Protein AF-A0A2M7A4B6-F1 (afdb_monomer)

Foldseek 3Di:
DCQCVVVPPDPDCVVDPCNQPPDWDQDPNDTDGNVCCVPVPPCVPPVDPLVQQAPPPPDQLGFDHDPDDDDPVCNVVVSVVSVVVSVPDPPRDD

Nearest PDB structures (foldseek):
  8oyi-assembly1_B  TM=3.281E-01  e=9.741E+00  Methylococcus capsulatus str. Bath

pLDDT: mean 82.68, std 8.61, range [50.06, 93.25]

Solvent-accessible surface area (backbone atoms only — not comparable to full-atom values): 6024 Å² total; per-residue (Å²): 137,78,62,72,72,73,53,62,92,58,97,49,72,81,79,40,82,43,64,46,68,65,43,77,43,76,56,94,90,40,75,39,29,58,51,44,51,50,50,71,45,46,50,67,72,64,72,54,78,55,51,51,50,77,54,62,84,84,48,90,61,44,55,77,74,68,94,62,86,86,49,86,80,59,41,65,63,52,38,52,51,47,51,50,51,52,72,69,42,87,81,60,58,126

Sequence (94 aa):
MKGVLRRYPIKSVMNDKAFFSGKEHVIGGKAYFLNDIEKGILREKFKDQRIHFALVCASGGCPPLQSKAFTASGLDSRLDAAAKAFIADSQSPK

Secondary structure (DSSP, 8-state):
--SGGGG-S-S-GGG-TTTTTS--EEETTEEE-HHIIIIIIIIHHH--GGGGGTS---STTSPPPPSS---STTHHHHHHHHHHHHHH-SSS--

Structure (mmCIF, N/CA/C/O backbone):
data_AF-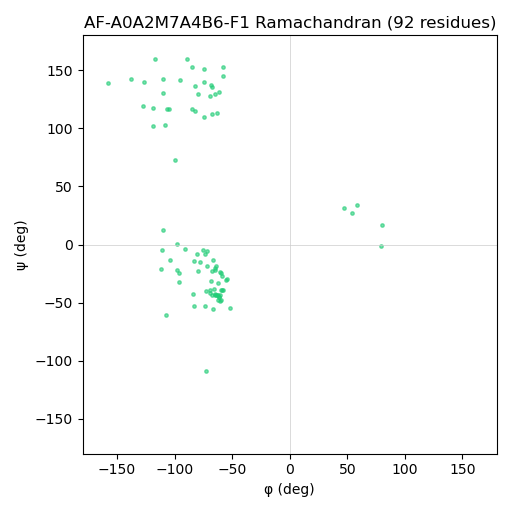A0A2M7A4B6-F1
#
_entry.id   AF-A0A2M7A4B6-F1
#
loop_
_atom_site.group_PDB
_atom_site.id
_atom_site.type_symbol
_atom_site.label_atom_id
_atom_site.label_alt_id
_atom_site.label_comp_id
_atom_site.label_asym_id
_atom_site.label_entity_id
_atom_site.label_seq_id
_atom_site.pdbx_PDB_ins_code
_atom_site.Cartn_x
_atom_site.Cartn_y
_atom_site.Cartn_z
_atom_site.occupancy
_atom_site.B_iso_or_equiv
_atom_site.auth_seq_id
_atom_site.auth_comp_id
_atom_site.auth_asym_id
_atom_site.auth_atom_id
_atom_site.pdbx_PDB_model_num
ATOM 1 N N . MET A 1 1 ? 12.786 -11.937 -7.735 1.00 50.06 1 MET A N 1
ATOM 2 C CA . MET A 1 1 ? 12.395 -10.600 -8.250 1.00 50.06 1 MET A CA 1
ATOM 3 C C . MET A 1 1 ? 13.562 -9.618 -8.105 1.00 50.06 1 MET 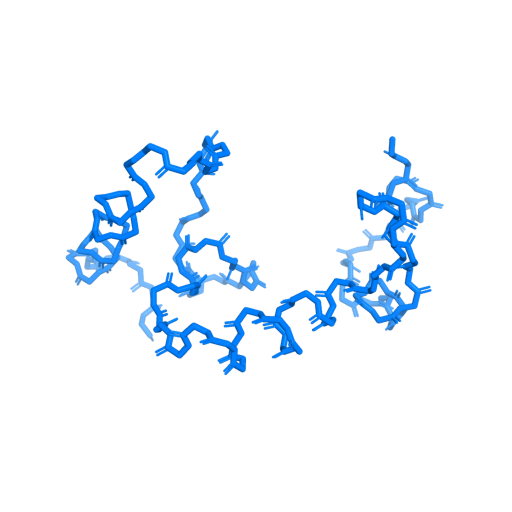A C 1
ATOM 5 O O . MET A 1 1 ? 13.879 -9.230 -6.993 1.00 50.06 1 MET A O 1
ATOM 9 N N . LYS A 1 2 ? 14.225 -9.215 -9.201 1.00 58.69 2 LYS A N 1
ATOM 10 C CA . LYS A 1 2 ? 15.286 -8.179 -9.192 1.00 58.69 2 LYS A CA 1
ATOM 11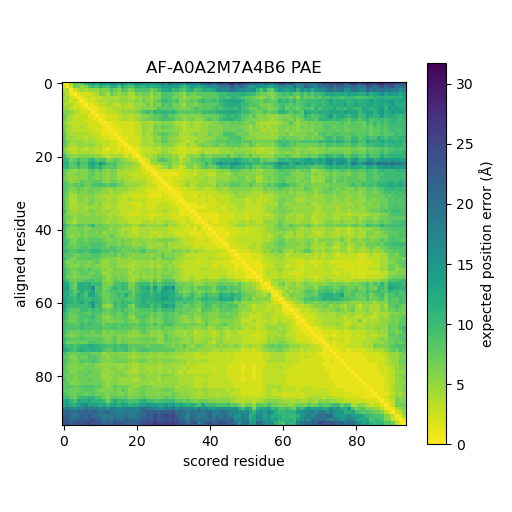 C C . LYS A 1 2 ? 14.691 -6.839 -9.661 1.00 58.69 2 LYS A C 1
ATOM 13 O O . LYS A 1 2 ? 14.829 -6.467 -10.822 1.00 58.69 2 LYS A O 1
ATOM 18 N N . GLY A 1 3 ? 13.881 -6.214 -8.801 1.00 72.06 3 GLY A N 1
ATOM 19 C CA . GLY A 1 3 ? 13.127 -4.977 -9.060 1.00 72.06 3 GLY A CA 1
ATOM 20 C C . GLY A 1 3 ? 14.013 -3.732 -9.097 1.00 72.06 3 GLY A C 1
ATOM 21 O O . GLY A 1 3 ? 14.805 -3.564 -10.020 1.00 72.06 3 GLY A O 1
ATOM 22 N N . VAL A 1 4 ? 13.893 -2.891 -8.066 1.00 77.19 4 VAL A N 1
ATOM 23 C CA . VAL A 1 4 ? 14.695 -1.667 -7.877 1.00 77.19 4 VAL A CA 1
ATOM 24 C C . VAL A 1 4 ? 16.207 -1.931 -7.884 1.00 77.19 4 VAL A C 1
ATOM 26 O O . VAL A 1 4 ? 16.968 -1.114 -8.388 1.00 77.19 4 VAL A O 1
ATOM 29 N N . LEU A 1 5 ? 16.637 -3.117 -7.434 1.00 81.19 5 LEU A N 1
ATOM 30 C CA . LEU A 1 5 ? 18.049 -3.516 -7.371 1.00 81.19 5 LEU A CA 1
ATOM 31 C C . LEU A 1 5 ? 18.763 -3.490 -8.731 1.00 81.19 5 LEU A C 1
ATOM 33 O O . LEU A 1 5 ? 19.968 -3.288 -8.777 1.00 81.19 5 LEU A O 1
ATOM 37 N N . ARG A 1 6 ? 18.040 -3.663 -9.847 1.00 81.00 6 ARG A N 1
ATOM 38 C CA . ARG A 1 6 ? 18.632 -3.563 -11.195 1.00 81.00 6 ARG A CA 1
ATOM 39 C C . ARG A 1 6 ? 18.998 -2.139 -11.601 1.00 81.00 6 ARG A C 1
ATOM 41 O O . ARG A 1 6 ? 19.748 -1.968 -12.550 1.00 81.00 6 ARG A O 1
ATOM 48 N N . ARG A 1 7 ? 18.429 -1.144 -10.926 1.00 79.81 7 ARG A N 1
ATOM 49 C CA . ARG A 1 7 ? 18.654 0.279 -11.193 1.00 79.81 7 ARG A CA 1
ATOM 50 C C . ARG A 1 7 ? 19.452 0.944 -10.080 1.00 79.81 7 ARG A C 1
ATOM 52 O O . ARG A 1 7 ? 19.513 2.163 -10.021 1.00 79.81 7 ARG A O 1
ATOM 59 N N . TYR A 1 8 ? 20.044 0.151 -9.189 1.00 83.31 8 TYR A N 1
ATOM 60 C CA . TYR A 1 8 ? 20.896 0.685 -8.144 1.00 83.31 8 TYR A CA 1
ATOM 61 C C . TYR A 1 8 ? 22.198 1.256 -8.745 1.00 83.31 8 TYR A C 1
ATOM 63 O O . TYR A 1 8 ? 22.787 0.591 -9.599 1.00 83.31 8 TYR A O 1
ATOM 71 N N . PRO A 1 9 ? 22.673 2.432 -8.292 1.00 89.50 9 PRO A N 1
ATOM 72 C CA . PRO A 1 9 ? 22.046 3.317 -7.309 1.00 89.50 9 PRO A CA 1
ATOM 73 C C . PRO A 1 9 ? 21.020 4.262 -7.955 1.00 89.50 9 PRO A C 1
ATOM 75 O O . PRO A 1 9 ? 21.365 5.151 -8.728 1.00 89.50 9 PRO A O 1
ATOM 78 N N . ILE A 1 10 ? 19.749 4.123 -7.571 1.00 88.31 10 ILE A N 1
ATOM 79 C CA . ILE A 1 10 ? 18.686 5.074 -7.914 1.00 88.31 10 ILE A CA 1
ATOM 80 C C . ILE A 1 10 ? 18.277 5.823 -6.649 1.00 88.31 10 ILE A C 1
ATOM 82 O O . ILE A 1 10 ? 18.013 5.209 -5.619 1.00 88.31 10 ILE A O 1
ATOM 86 N N . LYS A 1 11 ? 18.223 7.156 -6.724 1.00 86.75 11 LYS A N 1
ATOM 87 C CA . LYS A 1 11 ? 17.856 8.004 -5.576 1.00 86.75 11 LYS A CA 1
ATOM 88 C C . LYS A 1 11 ? 16.389 7.848 -5.162 1.00 86.75 11 LYS A C 1
ATOM 90 O O . LYS A 1 11 ? 16.063 8.005 -3.995 1.00 86.75 11 LYS A O 1
ATOM 95 N N . SER A 1 12 ? 15.505 7.566 -6.117 1.00 84.94 12 SER A N 1
ATOM 96 C CA . SER A 1 12 ? 14.079 7.341 -5.881 1.00 84.94 12 SER A CA 1
ATOM 97 C C . SER A 1 12 ? 13.473 6.535 -7.023 1.00 84.94 12 SER A C 1
ATOM 99 O O . SER A 1 12 ? 13.750 6.815 -8.188 1.00 84.94 12 SER A O 1
ATOM 101 N N . VAL A 1 13 ? 12.599 5.576 -6.705 1.00 83.12 13 VAL A N 1
ATOM 102 C CA . VAL A 1 13 ? 11.830 4.822 -7.714 1.00 83.12 13 VAL A CA 1
ATOM 103 C C . VAL A 1 13 ? 10.940 5.729 -8.567 1.00 83.12 13 VAL A C 1
ATOM 105 O O . VAL A 1 13 ? 10.655 5.390 -9.710 1.00 83.12 13 VAL A O 1
ATOM 108 N N . MET A 1 14 ? 10.575 6.906 -8.049 1.00 82.56 14 MET A N 1
ATOM 109 C CA . MET A 1 14 ? 9.791 7.915 -8.768 1.00 82.56 14 MET A CA 1
ATOM 110 C C . MET A 1 14 ? 10.559 8.546 -9.935 1.00 82.56 14 MET A C 1
ATOM 112 O O . MET A 1 14 ? 9.943 9.035 -10.878 1.00 82.56 14 MET A O 1
ATOM 116 N N . ASN A 1 15 ? 11.896 8.501 -9.913 1.00 85.19 15 ASN A N 1
ATOM 117 C CA . ASN A 1 15 ? 12.719 8.996 -11.020 1.00 85.19 15 ASN A CA 1
ATOM 118 C C . ASN A 1 15 ? 12.674 8.066 -12.237 1.00 85.19 15 ASN A C 1
ATOM 120 O O . ASN A 1 15 ? 13.176 8.420 -13.302 1.00 85.19 15 ASN A O 1
ATOM 124 N N . ASP A 1 16 ? 12.073 6.885 -12.097 1.00 84.19 16 ASP A N 1
ATOM 125 C CA . ASP A 1 16 ? 11.897 5.953 -13.187 1.00 84.19 16 ASP A CA 1
ATOM 126 C C . ASP A 1 16 ? 10.435 5.873 -13.626 1.00 84.19 16 ASP A C 1
ATOM 128 O O . ASP A 1 16 ? 9.600 5.204 -13.015 1.00 84.19 16 ASP A O 1
ATOM 132 N N . LYS A 1 17 ? 10.139 6.532 -14.749 1.00 81.00 17 LYS A N 1
ATOM 133 C CA . LYS A 1 17 ? 8.783 6.624 -15.308 1.00 81.00 17 LYS A CA 1
ATOM 134 C C . LYS A 1 17 ? 8.172 5.263 -15.649 1.00 81.00 17 LYS A C 1
ATOM 136 O O . LYS A 1 17 ? 6.953 5.146 -15.670 1.00 81.00 17 LYS A O 1
ATOM 141 N N . ALA A 1 18 ? 8.997 4.249 -15.906 1.00 81.31 18 ALA A N 1
ATOM 142 C CA . ALA A 1 18 ? 8.555 2.908 -16.265 1.00 81.31 18 ALA A CA 1
ATOM 143 C C . ALA A 1 18 ? 8.386 1.988 -15.044 1.00 81.31 18 ALA A C 1
ATOM 145 O O . ALA A 1 18 ? 7.964 0.845 -15.203 1.00 81.31 18 ALA A O 1
ATOM 146 N N . PHE A 1 19 ? 8.712 2.436 -13.826 1.00 82.00 19 PHE A N 1
ATOM 147 C CA . PHE A 1 19 ? 8.682 1.574 -12.644 1.00 82.00 19 PHE A CA 1
ATOM 148 C C . PHE A 1 19 ? 7.283 1.015 -12.348 1.00 82.00 19 PHE A C 1
ATOM 150 O O . PHE A 1 19 ? 7.158 -0.182 -12.104 1.00 82.00 19 PHE A O 1
ATOM 157 N N . PHE A 1 20 ? 6.244 1.855 -12.411 1.00 80.38 20 PHE A N 1
ATOM 158 C CA . PHE A 1 20 ? 4.860 1.459 -12.105 1.00 80.38 20 PHE A CA 1
ATOM 159 C C . PHE A 1 20 ? 4.027 1.086 -13.340 1.00 80.38 20 PHE A C 1
ATOM 161 O O . PHE A 1 20 ? 3.060 0.333 -13.226 1.00 80.38 20 PHE A O 1
ATOM 168 N N . SER A 1 21 ? 4.390 1.606 -14.514 1.00 80.94 21 SER A N 1
ATOM 169 C CA . SER A 1 21 ? 3.620 1.464 -15.760 1.00 80.94 21 SER A CA 1
ATOM 170 C C . SER A 1 21 ? 4.295 0.609 -16.828 1.00 80.94 21 SER A C 1
ATOM 172 O O . SER A 1 21 ? 3.621 0.154 -17.737 1.00 80.94 21 SER A O 1
ATOM 174 N N . GLY A 1 22 ? 5.613 0.422 -16.764 1.00 75.75 22 GLY A N 1
ATOM 175 C CA . GLY A 1 22 ? 6.385 -0.204 -17.840 1.00 75.75 22 GLY A CA 1
ATOM 176 C C . GLY A 1 22 ? 6.935 -1.584 -17.499 1.00 75.75 22 GLY A C 1
ATOM 177 O O . GLY A 1 22 ? 7.542 -2.216 -18.359 1.00 75.75 22 GLY A O 1
ATOM 178 N N . LYS A 1 23 ? 6.769 -2.060 -16.257 1.00 72.19 23 LYS A N 1
ATOM 179 C CA . LYS A 1 23 ? 7.242 -3.383 -15.846 1.00 72.19 23 LYS A CA 1
ATOM 180 C C . LYS A 1 23 ? 6.091 -4.362 -15.689 1.00 72.19 23 LYS A C 1
ATOM 182 O O . LYS A 1 23 ? 5.242 -4.204 -14.819 1.00 72.19 23 LYS A O 1
ATOM 187 N N . GLU A 1 24 ? 6.127 -5.390 -16.520 1.00 79.12 24 GLU A N 1
ATOM 188 C CA . GLU A 1 24 ? 5.148 -6.463 -16.548 1.00 79.12 24 GLU A CA 1
ATOM 189 C C . GLU A 1 24 ? 5.433 -7.483 -15.434 1.00 79.12 24 GLU A C 1
ATOM 191 O O . GLU A 1 24 ? 6.563 -7.952 -15.245 1.00 79.12 24 GLU A O 1
ATOM 196 N N . HIS A 1 25 ? 4.398 -7.806 -14.668 1.00 83.69 25 HIS A N 1
ATOM 197 C CA . HIS A 1 25 ? 4.417 -8.787 -13.594 1.00 83.69 25 HIS A CA 1
ATOM 198 C C . HIS A 1 25 ? 3.428 -9.902 -13.921 1.00 83.69 25 HIS A C 1
ATOM 200 O O . HIS A 1 25 ? 2.226 -9.663 -14.010 1.00 83.69 25 HIS A O 1
ATOM 206 N N . VAL A 1 26 ? 3.926 -11.130 -14.078 1.00 87.25 26 VAL A N 1
ATOM 207 C CA . VAL A 1 26 ? 3.065 -12.290 -14.332 1.00 87.25 26 VAL A CA 1
ATOM 208 C C . VAL A 1 26 ? 2.495 -12.799 -13.010 1.00 87.25 26 VAL A C 1
ATOM 210 O O . VAL A 1 26 ? 3.236 -13.267 -12.145 1.00 87.25 26 VAL A O 1
ATOM 213 N N . ILE A 1 27 ? 1.176 -12.707 -12.858 1.00 85.50 27 ILE A N 1
ATOM 214 C CA . ILE A 1 27 ? 0.413 -13.145 -11.686 1.00 85.50 27 ILE A CA 1
ATOM 215 C C . ILE A 1 27 ? -0.707 -14.064 -12.182 1.00 85.50 27 ILE A C 1
ATOM 217 O O . ILE A 1 27 ? -1.548 -13.657 -12.981 1.00 85.50 27 ILE A O 1
ATOM 221 N N . GLY A 1 28 ? -0.711 -15.325 -11.739 1.00 85.38 28 GLY A N 1
ATOM 222 C CA . GLY A 1 28 ? -1.728 -16.299 -12.160 1.00 85.38 28 GLY A CA 1
ATOM 223 C C . GLY A 1 28 ? -1.779 -16.523 -13.679 1.00 85.38 28 GLY A C 1
ATOM 224 O O . GLY A 1 28 ? -2.859 -16.687 -14.235 1.00 85.38 28 GLY A O 1
ATOM 225 N N . GLY A 1 29 ? -0.629 -16.456 -14.360 1.00 90.25 29 GLY A N 1
ATOM 226 C CA . GLY A 1 29 ? -0.520 -16.639 -15.814 1.00 90.25 29 GLY A CA 1
ATOM 227 C C . GLY A 1 29 ? -0.910 -15.422 -16.660 1.00 90.25 29 GLY A C 1
ATOM 228 O O . GLY A 1 29 ? -0.789 -15.478 -17.879 1.00 90.25 29 GLY A O 1
ATOM 229 N N . LYS A 1 30 ? -1.339 -14.317 -16.040 1.00 87.06 30 LYS A N 1
ATOM 230 C CA . LYS A 1 30 ? -1.613 -13.050 -16.726 1.00 87.06 30 LYS A CA 1
ATOM 231 C C . LYS A 1 30 ? -0.577 -12.005 -16.365 1.00 87.06 30 LYS A C 1
ATOM 233 O O . LYS A 1 30 ? -0.127 -11.924 -15.225 1.00 87.06 30 LYS A O 1
ATOM 238 N N . ALA A 1 31 ? -0.218 -11.213 -17.353 1.00 88.62 31 ALA A N 1
ATOM 239 C CA . ALA A 1 31 ? 0.649 -10.072 -17.200 1.00 88.62 31 ALA A CA 1
ATOM 240 C C . ALA A 1 31 ? -0.113 -8.845 -16.701 1.00 88.62 31 ALA A C 1
ATOM 242 O O . ALA A 1 31 ? -1.198 -8.545 -17.196 1.00 88.62 31 ALA A O 1
ATOM 243 N N . TYR A 1 32 ? 0.480 -8.134 -15.747 1.00 87.38 32 TYR A N 1
ATOM 244 C CA . TYR A 1 32 ? -0.063 -6.892 -15.212 1.00 87.38 32 TYR A CA 1
ATOM 245 C C . TYR A 1 32 ? 1.029 -5.844 -15.025 1.00 87.38 32 TYR A C 1
ATOM 247 O O . TYR A 1 32 ? 2.126 -6.167 -14.557 1.00 87.38 32 TYR A O 1
ATOM 255 N N . PHE A 1 33 ? 0.707 -4.579 -15.291 1.00 88.69 33 PHE A N 1
ATOM 256 C CA . PHE A 1 33 ? 1.462 -3.454 -14.745 1.00 88.69 33 PHE A CA 1
ATOM 257 C C . PHE A 1 33 ? 0.945 -3.117 -13.339 1.00 88.69 33 PHE A C 1
ATOM 259 O O . PHE A 1 33 ? -0.220 -3.353 -13.015 1.00 88.69 33 PHE A O 1
ATOM 266 N N . LEU A 1 34 ? 1.794 -2.551 -12.475 1.00 86.38 34 LEU A N 1
ATOM 267 C CA . LEU A 1 34 ? 1.383 -2.207 -11.103 1.00 86.38 34 LEU A CA 1
ATOM 268 C C . LEU A 1 34 ? 0.216 -1.206 -11.096 1.00 86.38 34 LEU A C 1
ATOM 270 O O . LEU A 1 34 ? -0.725 -1.361 -10.318 1.00 86.38 34 LEU A O 1
ATOM 274 N N . ASN A 1 35 ? 0.239 -0.234 -12.012 1.00 85.19 35 ASN A N 1
ATOM 275 C CA . ASN A 1 35 ? -0.859 0.718 -12.186 1.00 85.19 35 ASN A CA 1
ATOM 276 C C . ASN A 1 35 ? -2.178 0.057 -12.611 1.00 85.19 35 ASN A C 1
ATOM 278 O O . ASN A 1 35 ? -3.238 0.533 -12.202 1.00 85.19 35 ASN A O 1
ATOM 282 N N . ASP A 1 36 ? -2.135 -1.021 -13.398 1.00 87.44 36 ASP A N 1
ATOM 283 C CA . ASP A 1 36 ? -3.348 -1.719 -13.843 1.00 87.44 36 ASP A CA 1
ATOM 284 C C . ASP A 1 36 ? -4.020 -2.435 -12.680 1.00 87.44 36 ASP A C 1
ATOM 286 O O . ASP A 1 36 ? -5.244 -2.418 -12.555 1.00 87.44 36 ASP A O 1
ATOM 290 N N . ILE A 1 37 ? -3.214 -3.033 -11.798 1.00 87.62 37 ILE A N 1
ATOM 291 C CA . ILE A 1 37 ? -3.715 -3.688 -10.591 1.00 87.62 37 ILE A CA 1
ATOM 292 C C . ILE A 1 37 ? -4.440 -2.658 -9.724 1.00 87.62 37 ILE A C 1
ATOM 294 O O . ILE A 1 37 ? -5.574 -2.892 -9.311 1.00 87.62 37 ILE A O 1
ATOM 298 N N . GLU A 1 38 ? -3.824 -1.501 -9.476 1.00 86.31 38 GLU A N 1
ATOM 299 C CA . GLU A 1 38 ? -4.436 -0.468 -8.641 1.00 86.31 38 GLU A CA 1
ATOM 300 C C . GLU A 1 38 ? -5.685 0.141 -9.290 1.00 86.31 38 GLU A C 1
ATOM 302 O O . GLU A 1 38 ? -6.756 0.157 -8.682 1.00 86.31 38 GLU A O 1
ATOM 307 N N . LYS A 1 39 ? -5.565 0.670 -10.510 1.00 84.50 39 LYS A N 1
ATOM 308 C CA . LYS A 1 39 ? -6.635 1.456 -11.134 1.00 84.50 39 LYS A CA 1
ATOM 309 C C . LYS A 1 39 ? -7.677 0.568 -11.806 1.00 84.50 39 LYS A C 1
ATOM 311 O O . LYS A 1 39 ? -8.853 0.688 -11.481 1.00 84.50 39 LYS A O 1
ATOM 316 N N . GLY A 1 40 ? -7.243 -0.335 -12.681 1.00 82.56 40 GLY A N 1
ATOM 317 C CA . GLY A 1 40 ? -8.132 -1.145 -13.520 1.00 82.56 40 GLY A CA 1
ATOM 318 C C . GLY A 1 40 ? -8.763 -2.345 -12.811 1.00 82.56 40 GLY A C 1
ATOM 319 O O . GLY A 1 40 ? -9.802 -2.839 -13.234 1.00 82.56 40 GLY A O 1
ATOM 320 N N . ILE A 1 41 ? -8.166 -2.843 -11.723 1.00 87.44 41 ILE A N 1
ATOM 321 C CA . ILE A 1 41 ? -8.745 -3.959 -10.959 1.00 87.44 41 ILE A CA 1
ATOM 322 C C . ILE A 1 41 ? -9.307 -3.461 -9.638 1.00 87.44 41 ILE A C 1
ATOM 324 O O . ILE A 1 41 ? -10.496 -3.630 -9.377 1.00 87.44 41 ILE A O 1
ATOM 328 N N . LEU A 1 42 ? -8.464 -2.878 -8.787 1.00 88.25 42 LEU A N 1
ATOM 329 C CA . LEU A 1 42 ? -8.839 -2.630 -7.400 1.00 88.25 42 LEU A CA 1
ATOM 330 C C . LEU A 1 42 ? -9.833 -1.469 -7.264 1.00 88.25 42 LEU A C 1
ATOM 332 O O . LEU A 1 42 ? -10.906 -1.651 -6.686 1.00 88.25 42 LEU A O 1
ATOM 336 N N . ARG A 1 43 ? -9.523 -0.298 -7.835 1.00 84.94 43 ARG A N 1
ATOM 337 C CA . ARG A 1 43 ? -10.396 0.886 -7.743 1.00 84.94 43 ARG A CA 1
ATOM 338 C C . ARG A 1 43 ? -11.710 0.714 -8.507 1.00 84.94 43 ARG A C 1
ATOM 340 O O . ARG A 1 43 ? -12.760 1.065 -7.973 1.00 84.94 43 ARG A O 1
ATOM 347 N N . GLU A 1 44 ? -11.670 0.159 -9.719 1.00 86.19 44 GLU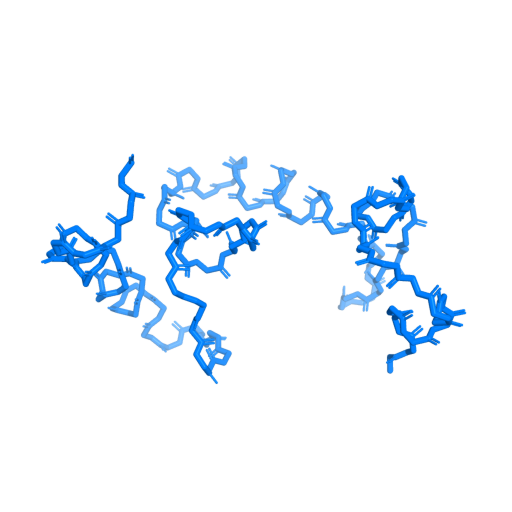 A N 1
ATOM 348 C CA . GLU A 1 44 ? -12.872 -0.016 -10.547 1.00 86.19 44 GLU A CA 1
ATOM 349 C C . GLU A 1 44 ? -13.847 -1.063 -9.995 1.00 86.19 44 GLU A C 1
ATOM 351 O O . GLU A 1 44 ? -15.057 -0.826 -9.992 1.00 86.19 44 GLU A O 1
ATOM 356 N N . LYS A 1 45 ? -13.348 -2.208 -9.507 1.00 87.81 45 LYS A N 1
ATOM 357 C CA . LYS A 1 45 ? -14.221 -3.324 -9.108 1.00 87.81 45 LYS A CA 1
ATOM 358 C C . LYS A 1 45 ? -14.772 -3.199 -7.697 1.00 87.81 45 LYS A C 1
ATOM 360 O O . LYS A 1 45 ? -15.937 -3.514 -7.483 1.00 87.81 45 LYS A O 1
ATOM 365 N N . PHE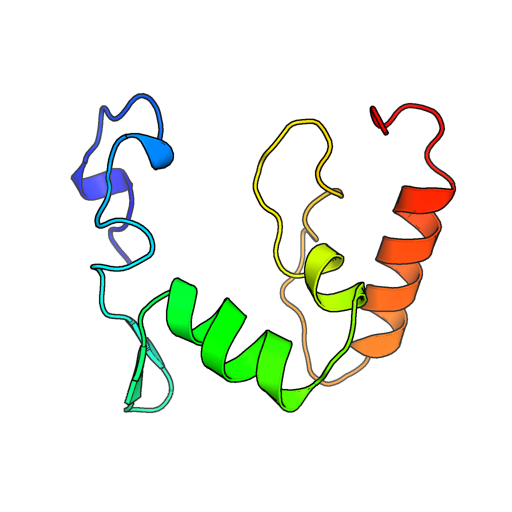 A 1 46 ? -13.942 -2.794 -6.737 1.00 86.69 46 PHE A N 1
ATOM 366 C CA . PHE A 1 46 ? -14.301 -2.906 -5.321 1.00 86.69 46 PHE A CA 1
ATOM 367 C C . PHE A 1 46 ? -14.849 -1.606 -4.731 1.00 86.69 46 PHE A C 1
ATOM 369 O O . PHE A 1 46 ? -15.564 -1.668 -3.737 1.00 86.69 46 PHE A O 1
ATOM 376 N N . LYS A 1 47 ? -14.552 -0.443 -5.337 1.00 86.31 47 LYS A N 1
ATOM 377 C CA . LYS A 1 47 ? -15.017 0.887 -4.885 1.00 86.31 47 LYS A CA 1
ATOM 378 C C . LYS A 1 47 ? -14.841 1.128 -3.373 1.00 86.31 47 LYS A C 1
ATOM 380 O O . LYS A 1 47 ? -15.616 1.855 -2.759 1.00 86.31 47 LYS A O 1
ATOM 385 N N . ASP A 1 48 ? -13.810 0.529 -2.783 1.00 89.12 48 ASP A N 1
ATOM 386 C CA . ASP A 1 48 ? -13.529 0.583 -1.352 1.00 89.12 48 ASP A CA 1
ATOM 387 C C . ASP A 1 48 ? -12.353 1.529 -1.090 1.00 89.12 48 ASP A C 1
ATOM 389 O O . ASP A 1 48 ? -11.223 1.292 -1.522 1.00 89.12 48 ASP A O 1
ATOM 393 N N . GLN A 1 49 ? -12.605 2.617 -0.364 1.00 86.69 49 GLN A N 1
ATOM 394 C CA . GLN A 1 49 ? -11.568 3.594 -0.023 1.00 86.69 49 GLN A CA 1
ATOM 395 C C . GLN A 1 49 ? -10.483 3.002 0.884 1.00 86.69 49 GLN A C 1
ATOM 397 O O . GLN A 1 49 ? -9.349 3.487 0.885 1.00 86.69 49 GLN A O 1
ATOM 402 N N . ARG A 1 50 ? -10.786 1.914 1.607 1.00 89.56 50 ARG A N 1
ATOM 403 C CA . ARG A 1 50 ? -9.831 1.245 2.491 1.00 89.56 50 ARG A CA 1
ATOM 404 C C . ARG A 1 50 ? -8.672 0.597 1.728 1.00 89.56 50 ARG A C 1
ATOM 406 O O . ARG A 1 50 ? -7.649 0.289 2.333 1.00 89.56 50 ARG A O 1
ATOM 413 N N . ILE A 1 51 ? -8.769 0.462 0.401 1.00 88.44 51 ILE A N 1
ATOM 414 C CA . ILE A 1 51 ? -7.672 -0.008 -0.462 1.00 88.44 51 ILE A CA 1
ATOM 415 C C . ILE A 1 51 ? -6.401 0.839 -0.273 1.00 88.44 51 ILE A C 1
ATOM 417 O O . ILE A 1 51 ? -5.300 0.296 -0.358 1.00 88.44 51 ILE A O 1
ATOM 421 N N . HIS A 1 52 ? -6.512 2.129 0.073 1.00 84.75 52 HIS A N 1
ATOM 422 C CA . HIS A 1 52 ? -5.345 2.971 0.376 1.00 84.75 52 HIS A CA 1
ATOM 423 C C . HIS A 1 52 ? -4.559 2.547 1.627 1.00 84.75 52 HIS A C 1
ATOM 425 O O . HIS A 1 52 ? -3.377 2.860 1.737 1.00 84.75 52 HIS A O 1
ATOM 431 N N . PHE A 1 53 ? -5.165 1.783 2.538 1.00 86.06 53 PHE A N 1
ATOM 432 C CA . PHE A 1 53 ? -4.458 1.198 3.682 1.00 86.06 53 PHE A CA 1
ATOM 433 C C . PHE A 1 53 ? -3.731 -0.108 3.325 1.00 86.06 53 PHE A C 1
ATOM 435 O O . PHE A 1 53 ? -2.883 -0.576 4.086 1.00 86.06 53 PHE A O 1
ATOM 442 N N . ALA A 1 54 ? -4.040 -0.698 2.166 1.00 85.00 54 ALA A N 1
ATOM 443 C CA . ALA A 1 54 ? -3.320 -1.844 1.614 1.00 85.00 54 ALA A CA 1
ATOM 444 C C . ALA A 1 54 ? -2.250 -1.434 0.594 1.00 85.00 54 ALA A C 1
ATOM 446 O O . ALA A 1 54 ? -1.216 -2.094 0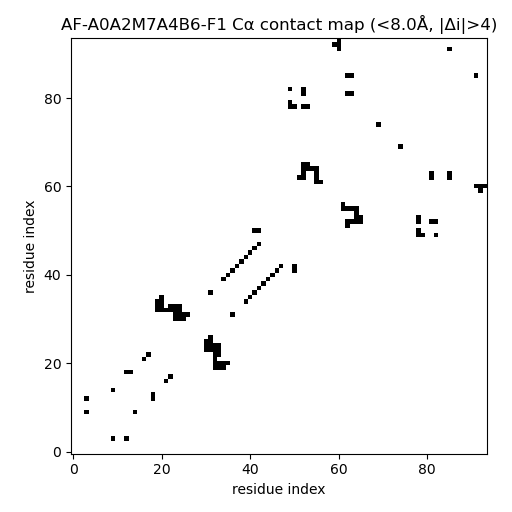.486 1.00 85.00 54 ALA A O 1
ATOM 447 N N . LEU A 1 55 ? -2.496 -0.350 -0.145 1.00 82.50 55 LEU A N 1
ATOM 448 C CA . LEU A 1 55 ? -1.615 0.194 -1.170 1.00 82.50 55 LEU A CA 1
ATOM 449 C C . LEU A 1 55 ? -1.186 1.606 -0.787 1.00 82.50 55 LEU A C 1
ATOM 451 O O . LEU A 1 55 ? -1.941 2.564 -0.962 1.00 82.50 55 LEU A O 1
ATOM 455 N N . VAL A 1 56 ? 0.041 1.724 -0.283 1.00 74.62 56 VAL A N 1
ATOM 456 C CA . VAL A 1 56 ? 0.588 3.009 0.154 1.00 74.62 56 VAL A CA 1
ATOM 457 C C . VAL A 1 56 ? 1.422 3.657 -0.943 1.00 74.62 56 VAL A C 1
ATOM 459 O O . VAL A 1 56 ? 2.209 3.019 -1.639 1.00 74.62 56 VAL A O 1
ATOM 462 N N . CYS A 1 57 ? 1.285 4.971 -1.028 1.00 72.56 57 CYS A N 1
ATOM 463 C CA . CYS A 1 57 ? 2.013 5.860 -1.924 1.00 72.56 57 CYS A CA 1
ATOM 464 C C . CYS A 1 57 ? 3.470 6.131 -1.499 1.00 72.56 57 CYS A C 1
ATOM 466 O O . CYS A 1 57 ? 4.195 6.808 -2.225 1.00 72.56 57 CYS A O 1
ATOM 468 N N . ALA A 1 58 ? 3.893 5.628 -0.330 1.00 70.25 58 ALA A N 1
ATOM 469 C CA . ALA A 1 58 ? 5.210 5.866 0.275 1.00 70.25 58 ALA A CA 1
ATOM 470 C C . ALA A 1 58 ? 5.579 7.360 0.443 1.00 70.25 58 ALA A C 1
ATOM 472 O O . ALA A 1 58 ? 6.755 7.718 0.456 1.00 70.25 58 ALA A O 1
ATOM 473 N N . SER A 1 59 ? 4.576 8.233 0.577 1.00 72.94 59 SER A N 1
ATOM 474 C CA . SER A 1 59 ? 4.736 9.624 1.013 1.00 72.94 59 SER A CA 1
ATOM 475 C C . SER A 1 59 ? 4.636 9.716 2.542 1.00 72.94 59 SER A C 1
ATOM 477 O O . SER A 1 59 ? 4.075 8.829 3.185 1.00 72.94 59 SER A O 1
ATOM 479 N N . GLY A 1 60 ? 5.169 10.794 3.125 1.00 68.19 60 GLY A N 1
ATOM 480 C CA . GLY A 1 60 ? 5.179 10.993 4.581 1.00 68.19 60 GLY A CA 1
ATOM 481 C C . GLY A 1 60 ? 3.794 11.125 5.229 1.00 68.19 60 GLY A C 1
ATOM 482 O O . GLY A 1 60 ? 3.689 10.919 6.429 1.00 68.19 60 GLY A O 1
ATOM 483 N N . GLY A 1 61 ? 2.750 11.434 4.452 1.00 73.44 61 GLY A N 1
ATOM 484 C CA . GLY A 1 61 ? 1.358 11.462 4.923 1.00 73.44 61 GLY A CA 1
ATOM 485 C C . GLY A 1 61 ? 0.571 10.185 4.611 1.00 73.44 61 GLY A C 1
ATOM 486 O O . GLY A 1 61 ? -0.620 10.113 4.903 1.00 73.44 61 GLY A O 1
ATOM 487 N N . CYS A 1 62 ? 1.187 9.179 3.976 1.00 75.69 62 CYS A N 1
ATOM 488 C CA . CYS A 1 62 ? 0.485 7.928 3.692 1.00 75.69 62 CYS A CA 1
ATOM 489 C C . CYS A 1 62 ? 0.337 7.102 4.987 1.00 75.69 62 CYS A C 1
ATOM 491 O O . CYS A 1 62 ? 1.211 7.146 5.856 1.00 75.69 62 CYS A O 1
ATOM 493 N N . PRO A 1 63 ? -0.721 6.282 5.096 1.00 76.94 63 PRO A N 1
ATOM 494 C CA . PRO A 1 63 ? -0.877 5.369 6.219 1.00 76.94 63 PRO A CA 1
ATOM 495 C C . PRO A 1 63 ? 0.305 4.398 6.350 1.00 76.94 63 PRO A C 1
ATOM 497 O O . PRO A 1 63 ? 0.929 4.047 5.340 1.00 76.94 63 PRO A O 1
ATOM 500 N N . PRO A 1 64 ? 0.596 3.900 7.565 1.00 80.81 64 PRO A N 1
ATOM 501 C CA . PRO A 1 64 ? 1.652 2.919 7.762 1.00 80.81 64 PRO A CA 1
ATOM 502 C C . PRO A 1 64 ? 1.354 1.633 6.984 1.00 80.81 64 PRO A C 1
ATOM 504 O O . PRO A 1 64 ? 0.264 1.059 7.073 1.00 80.81 64 PRO A O 1
ATOM 507 N N . LEU A 1 65 ? 2.351 1.153 6.235 1.00 82.19 65 LEU A N 1
ATOM 508 C CA . LEU A 1 65 ? 2.233 -0.100 5.497 1.00 82.19 65 LEU A CA 1
ATOM 509 C C . LEU A 1 65 ? 2.158 -1.283 6.464 1.00 82.19 65 LEU A C 1
ATOM 511 O O . LEU A 1 65 ? 2.943 -1.403 7.4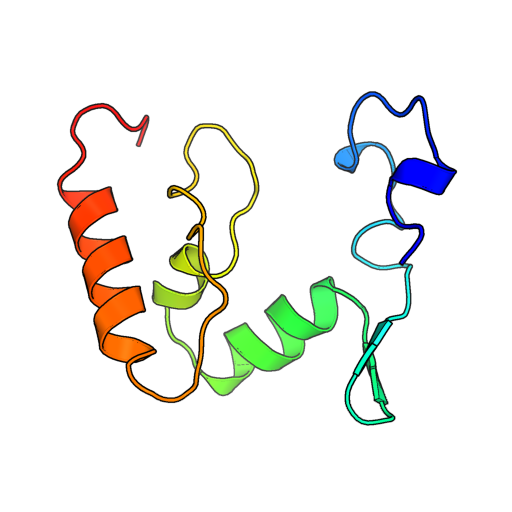05 1.00 82.19 65 LEU A O 1
ATOM 515 N N . GLN A 1 66 ? 1.238 -2.201 6.193 1.00 83.81 66 GLN A N 1
ATOM 516 C CA . GLN A 1 66 ? 1.086 -3.416 6.980 1.00 83.81 66 GLN A CA 1
ATOM 517 C C . GLN A 1 66 ? 2.325 -4.315 6.856 1.00 83.81 66 GLN A C 1
ATOM 519 O O . GLN A 1 66 ? 2.739 -4.682 5.759 1.00 83.81 66 GLN A O 1
ATOM 524 N N . SER A 1 67 ? 2.872 -4.751 7.993 1.00 86.56 67 SER A N 1
ATOM 525 C CA . SER A 1 67 ? 4.053 -5.631 8.052 1.00 86.56 67 SER A CA 1
ATOM 526 C C . SER A 1 67 ? 3.782 -7.078 7.622 1.00 86.56 67 SER A C 1
ATOM 528 O O . SER A 1 67 ? 4.703 -7.887 7.533 1.00 86.56 67 SER A O 1
ATOM 530 N N . LYS A 1 68 ? 2.517 -7.425 7.360 1.00 85.50 68 LYS A N 1
ATOM 531 C CA . LYS A 1 68 ? 2.081 -8.762 6.942 1.00 85.50 68 LYS A CA 1
ATOM 532 C C . LYS A 1 68 ? 1.265 -8.674 5.661 1.00 85.50 68 LYS A C 1
ATOM 534 O O . LYS A 1 68 ? 0.388 -7.817 5.548 1.00 85.50 68 LYS A O 1
ATOM 539 N N . ALA A 1 69 ? 1.479 -9.619 4.748 1.00 86.75 69 ALA A N 1
ATOM 540 C CA . ALA A 1 69 ? 0.652 -9.767 3.554 1.00 86.75 69 ALA A CA 1
ATOM 541 C C . ALA A 1 69 ? -0.822 -9.989 3.927 1.00 86.75 69 ALA A C 1
ATOM 543 O O . ALA A 1 69 ? -1.120 -10.612 4.950 1.00 86.75 69 ALA A O 1
ATOM 544 N N . PHE A 1 70 ? -1.743 -9.462 3.124 1.00 86.25 70 PHE A N 1
ATOM 545 C CA . PHE A 1 70 ? -3.173 -9.706 3.293 1.00 86.25 70 PHE A CA 1
ATOM 546 C C . PHE A 1 70 ? -3.530 -11.121 2.835 1.00 86.25 70 PHE A C 1
ATOM 548 O O . PHE A 1 70 ? -3.035 -11.599 1.816 1.00 86.25 70 PHE A O 1
ATOM 555 N N . THR A 1 71 ? -4.406 -11.777 3.587 1.00 89.69 71 THR A N 1
ATOM 556 C CA . THR A 1 71 ? -5.043 -13.038 3.203 1.00 89.69 71 THR A CA 1
ATOM 557 C C . THR A 1 71 ? -6.544 -12.800 3.095 1.00 89.69 71 THR A C 1
ATOM 559 O O . THR A 1 71 ? -7.059 -11.830 3.651 1.00 89.69 71 THR A O 1
ATOM 562 N N . ALA A 1 72 ? -7.257 -13.672 2.378 1.00 89.19 72 ALA A N 1
ATOM 563 C CA . ALA A 1 72 ? -8.715 -13.568 2.283 1.00 89.19 72 ALA A CA 1
ATOM 564 C C . ALA A 1 72 ? -9.370 -13.621 3.676 1.00 89.19 72 ALA A C 1
ATOM 566 O O . ALA A 1 72 ? -10.292 -12.865 3.972 1.00 89.19 72 ALA A O 1
ATOM 567 N N . SER A 1 73 ? -8.839 -14.467 4.564 1.00 93.25 73 SER A N 1
ATOM 568 C CA . SER A 1 73 ? -9.271 -14.546 5.956 1.00 93.25 73 SER A CA 1
ATOM 569 C C . SER A 1 73 ? -8.898 -13.269 6.719 1.00 93.25 73 SER A C 1
ATOM 571 O O . SER A 1 73 ? -7.721 -13.017 6.984 1.00 93.25 73 SER A O 1
ATOM 573 N N . GLY A 1 74 ? -9.898 -12.487 7.121 1.00 88.19 74 GLY A N 1
ATOM 574 C CA . GLY A 1 74 ? -9.693 -11.301 7.957 1.00 88.19 74 GLY A CA 1
ATOM 575 C C . GLY A 1 74 ? -9.217 -10.058 7.202 1.00 88.19 74 GLY A C 1
ATOM 576 O O 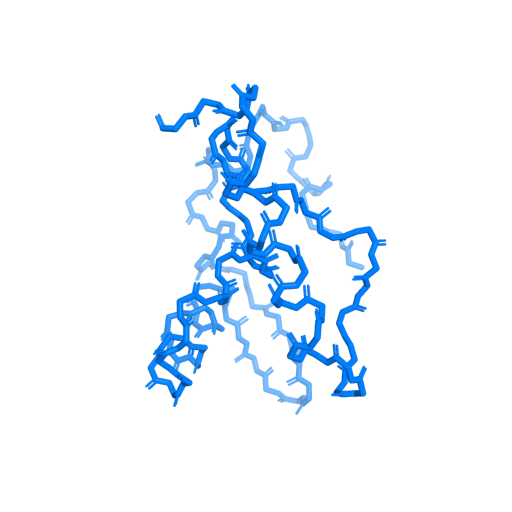. GLY A 1 74 ? -8.740 -9.124 7.844 1.00 88.19 74 GLY A O 1
ATOM 577 N N . LEU A 1 75 ? -9.355 -10.025 5.870 1.00 91.25 75 LEU A N 1
ATOM 578 C CA . LEU A 1 75 ? -9.054 -8.845 5.055 1.00 91.25 75 LEU A CA 1
ATOM 579 C C . LEU A 1 75 ? -9.774 -7.599 5.590 1.00 91.25 75 LEU A C 1
ATOM 581 O O . LEU A 1 75 ? -9.113 -6.622 5.933 1.00 91.25 75 LEU A O 1
ATOM 585 N N . ASP A 1 76 ? -11.098 -7.667 5.738 1.00 92.44 76 ASP A N 1
ATOM 586 C CA . ASP A 1 76 ? -11.913 -6.534 6.193 1.00 92.44 76 ASP A CA 1
ATOM 587 C C . ASP A 1 76 ? -11.508 -6.044 7.581 1.00 92.44 76 ASP A C 1
ATOM 589 O O . ASP A 1 76 ? -11.257 -4.859 7.772 1.00 92.44 76 ASP A O 1
ATOM 593 N N . SER A 1 77 ? -11.344 -6.963 8.537 1.00 92.62 77 SER A N 1
ATOM 594 C CA . SER A 1 77 ? -10.934 -6.616 9.902 1.00 92.62 77 SER A CA 1
ATOM 595 C C . SER A 1 77 ? -9.585 -5.891 9.928 1.00 92.62 77 SER A C 1
ATOM 597 O O . SER A 1 77 ? -9.407 -4.932 10.680 1.00 92.62 77 SER A O 1
ATOM 599 N N . ARG A 1 78 ? -8.637 -6.309 9.080 1.00 91.19 78 ARG A N 1
ATOM 600 C CA . ARG A 1 78 ? -7.322 -5.666 8.986 1.00 91.19 78 ARG A CA 1
ATOM 601 C C . ARG A 1 78 ? -7.385 -4.304 8.310 1.00 91.19 78 ARG A C 1
ATOM 603 O O . ARG A 1 78 ? -6.698 -3.390 8.760 1.00 91.19 78 ARG A O 1
ATOM 610 N N . LEU A 1 79 ? -8.189 -4.165 7.259 1.00 92.12 79 LEU A N 1
ATOM 611 C CA . LEU A 1 79 ? -8.416 -2.883 6.595 1.00 92.12 79 LEU A CA 1
ATOM 612 C C . LEU A 1 79 ? -9.089 -1.881 7.541 1.00 92.12 79 LEU A C 1
ATOM 614 O O . LEU A 1 79 ? -8.641 -0.741 7.637 1.00 92.12 79 LEU A O 1
ATOM 618 N N . ASP A 1 80 ? -10.088 -2.320 8.306 1.00 92.62 80 ASP A N 1
ATOM 619 C CA . ASP A 1 80 ? -10.771 -1.489 9.300 1.00 92.62 80 ASP A CA 1
ATOM 620 C C . ASP A 1 80 ? -9.846 -1.076 10.441 1.00 92.62 80 ASP A C 1
ATOM 622 O O . ASP A 1 80 ? -9.857 0.081 10.863 1.00 92.62 80 ASP A O 1
ATOM 626 N N . ALA A 1 81 ? -9.031 -2.005 10.945 1.00 91.06 81 ALA A N 1
ATOM 627 C CA . ALA A 1 81 ? -8.057 -1.702 11.984 1.00 91.06 81 ALA A CA 1
ATOM 628 C C . ALA A 1 81 ? -7.028 -0.672 11.497 1.00 91.06 81 ALA A C 1
ATOM 630 O O . ALA A 1 81 ? -6.730 0.277 12.220 1.00 91.06 81 ALA A O 1
ATOM 631 N N . ALA A 1 82 ? -6.530 -0.820 10.265 1.00 89.81 82 ALA A N 1
ATOM 632 C CA . ALA A 1 82 ? -5.591 0.125 9.669 1.00 89.81 82 ALA A CA 1
ATOM 633 C C . ALA A 1 82 ? -6.218 1.516 9.477 1.00 89.81 82 ALA A C 1
ATOM 635 O O . ALA A 1 82 ? -5.596 2.518 9.828 1.00 89.81 82 ALA A O 1
ATOM 636 N N . ALA A 1 83 ? -7.463 1.578 8.996 1.00 90.12 83 ALA A N 1
ATOM 637 C CA . ALA A 1 83 ? -8.190 2.832 8.829 1.00 90.12 83 ALA A CA 1
ATOM 638 C C . ALA A 1 83 ? -8.415 3.549 10.167 1.00 90.12 83 ALA A C 1
ATOM 640 O O . ALA A 1 83 ? -8.116 4.735 10.302 1.00 90.12 83 ALA A O 1
ATOM 641 N N . LYS A 1 84 ? -8.892 2.819 11.184 1.00 90.56 84 LYS A N 1
ATOM 642 C CA . LYS A 1 84 ? -9.108 3.361 12.533 1.00 90.56 84 LYS A CA 1
ATOM 643 C C . LYS A 1 84 ? -7.808 3.855 13.158 1.00 90.56 84 LYS A C 1
ATOM 645 O O . LYS A 1 84 ? -7.794 4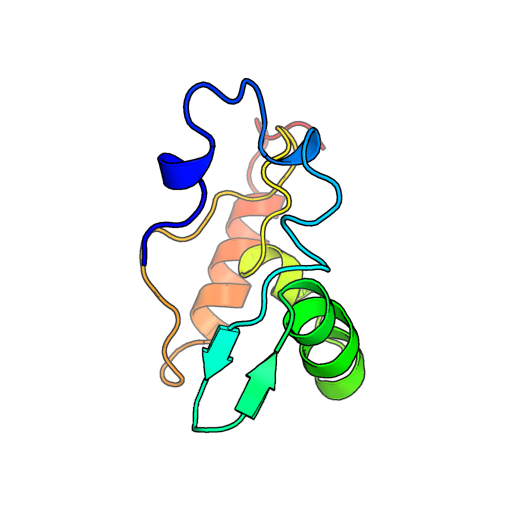.946 13.716 1.00 90.56 84 LYS A O 1
ATOM 650 N N . ALA A 1 85 ? -6.732 3.076 13.043 1.00 88.25 85 ALA A N 1
ATOM 651 C CA . ALA A 1 85 ? -5.427 3.451 13.573 1.00 88.25 85 ALA A CA 1
ATOM 652 C C . ALA A 1 85 ? -4.906 4.742 12.930 1.00 88.25 85 ALA A C 1
ATOM 654 O O . ALA A 1 85 ? -4.451 5.624 13.645 1.00 88.25 85 ALA A O 1
ATOM 655 N N . PHE A 1 86 ? -5.036 4.885 11.608 1.00 86.62 86 PHE A N 1
ATOM 656 C CA . PHE A 1 86 ? -4.615 6.097 10.906 1.00 86.62 86 PHE A CA 1
ATOM 657 C C . PHE A 1 86 ? -5.436 7.331 11.305 1.00 86.62 86 PHE A C 1
ATOM 659 O O . PHE A 1 86 ? -4.879 8.397 11.530 1.00 86.62 86 PHE A O 1
ATOM 666 N N . ILE A 1 87 ? -6.760 7.195 11.441 1.00 86.56 87 ILE A N 1
ATOM 667 C CA . ILE A 1 87 ? -7.629 8.309 11.857 1.00 86.56 87 ILE A CA 1
ATOM 668 C C . ILE A 1 87 ? -7.335 8.742 13.301 1.00 86.56 87 ILE A C 1
ATOM 670 O O . ILE A 1 87 ? -7.394 9.935 13.610 1.00 86.56 87 ILE A O 1
ATOM 674 N N . ALA A 1 88 ? -7.048 7.776 14.177 1.00 86.94 88 ALA A N 1
ATOM 675 C CA . ALA A 1 88 ? -6.740 8.011 15.583 1.00 86.94 88 ALA A CA 1
ATOM 676 C C . ALA A 1 88 ? -5.309 8.522 15.818 1.00 86.94 88 ALA A C 1
ATOM 678 O O . ALA A 1 88 ? -5.020 9.019 16.907 1.00 86.94 88 ALA A O 1
ATOM 679 N N . ASP A 1 89 ? -4.419 8.408 14.831 1.00 81.75 89 ASP A N 1
ATOM 680 C CA . ASP A 1 89 ? -3.050 8.895 14.937 1.00 81.75 89 ASP A CA 1
ATOM 681 C C . ASP A 1 89 ? -3.012 10.428 14.840 1.00 81.75 89 ASP A C 1
ATOM 683 O O . ASP A 1 89 ? -3.255 11.033 13.794 1.00 81.75 89 ASP A O 1
ATOM 687 N N . SER A 1 90 ? -2.714 11.068 15.968 1.00 67.69 90 SER A N 1
ATOM 688 C CA . SER A 1 90 ? -2.570 12.518 16.088 1.00 67.69 90 SER A CA 1
ATOM 689 C C . SER A 1 90 ? -1.210 13.041 15.614 1.00 67.69 90 SER A C 1
ATOM 691 O O . SER A 1 90 ? -1.041 14.256 15.533 1.00 67.69 90 SER A O 1
ATOM 693 N N . GLN A 1 91 ? -0.254 12.156 15.305 1.00 66.75 91 GLN A N 1
ATOM 694 C CA . GLN A 1 91 ? 1.104 12.517 14.885 1.00 66.75 91 GLN A CA 1
ATOM 695 C C . GLN A 1 91 ? 1.355 12.347 13.383 1.00 66.75 91 GLN A C 1
ATOM 697 O O . GLN A 1 91 ? 2.346 12.871 12.872 1.00 66.75 91 GLN A O 1
ATOM 702 N N . SER A 1 92 ? 0.471 11.658 12.660 1.00 60.62 92 SER A N 1
ATOM 703 C CA . SER A 1 92 ? 0.545 11.587 11.200 1.00 60.62 92 SER A CA 1
ATOM 704 C C . SER A 1 92 ? 0.210 12.959 10.585 1.00 60.62 92 SER A C 1
ATOM 706 O O . SER A 1 92 ? -0.839 13.524 10.914 1.00 60.62 92 SER A O 1
ATOM 708 N N . PRO A 1 93 ? 1.057 13.523 9.697 1.00 57.75 93 PRO A N 1
ATOM 709 C CA . PRO A 1 93 ? 0.720 14.746 8.975 1.00 57.75 93 PRO A CA 1
ATOM 710 C C . PRO A 1 93 ? -0.496 14.462 8.086 1.00 57.75 93 PRO A C 1
ATOM 712 O O . PRO A 1 93 ? -0.419 13.634 7.177 1.00 57.75 93 PRO A O 1
ATOM 715 N N . LYS A 1 94 ? -1.624 15.099 8.412 1.00 54.59 94 LYS A N 1
ATOM 716 C CA . LYS A 1 94 ? -2.878 14.995 7.656 1.00 54.59 94 LYS A CA 1
ATOM 717 C C . LYS A 1 94 ? -2.824 15.816 6.376 1.00 54.59 94 LYS A C 1
ATOM 719 O O . LYS A 1 94 ? -2.238 16.921 6.418 1.00 54.59 94 LYS A O 1
#

Radius of gyration: 15.19 Å; Cα contacts (8 Å, |Δi|>4): 71; chains: 1; bounding box: 37×32×34 Å

Mean predicted aligned error: 6.61 Å